Protein AF-A0A9P1KJC8-F1 (afdb_monomer)

pLDDT: mean 71.9, std 10.65, range [42.34, 86.94]

Foldseek 3Di:
DDADPPPRDDDDVCVVVVVVVVVVVQVVQWDWDDDPPDIDTDGNPDPDDDDD

Structure (mmCIF, N/CA/C/O backbone):
data_AF-A0A9P1KJC8-F1
#
_entry.id   AF-A0A9P1KJC8-F1
#
loop_
_atom_site.group_PDB
_atom_site.id
_atom_site.type_symbol
_atom_site.label_atom_id
_atom_site.label_alt_id
_atom_site.label_comp_id
_atom_site.label_asym_id
_atom_site.label_entity_id
_atom_site.label_seq_id
_atom_site.pdbx_PDB_ins_code
_atom_site.Cartn_x
_atom_site.Cartn_y
_atom_site.Cartn_z
_atom_site.occupancy
_atom_site.B_iso_or_equiv
_atom_site.auth_seq_id
_atom_site.auth_comp_id
_atom_site.auth_asym_id
_atom_site.auth_atom_id
_atom_site.pdbx_PDB_model_num
ATOM 1 N N . MET A 1 1 ? 8.256 -2.706 -15.483 1.00 66.62 1 MET A N 1
ATOM 2 C CA . MET A 1 1 ? 7.059 -2.063 -16.055 1.00 66.62 1 MET A CA 1
ATOM 3 C C . MET A 1 1 ? 5.826 -2.777 -15.509 1.00 66.62 1 MET A C 1
ATOM 5 O O . MET A 1 1 ? 5.897 -4.002 -15.392 1.00 66.62 1 MET A O 1
ATOM 9 N N . PHE A 1 2 ? 4.780 -2.085 -15.057 1.00 65.12 2 PHE A N 1
ATOM 10 C CA . PHE A 1 2 ? 3.463 -2.725 -14.902 1.00 65.12 2 PHE A CA 1
ATOM 11 C C . PHE A 1 2 ? 2.747 -2.632 -16.239 1.00 65.12 2 PHE A C 1
ATOM 13 O O . PHE A 1 2 ? 2.882 -1.624 -16.929 1.00 65.12 2 PHE A O 1
ATOM 20 N N . ARG A 1 3 ? 2.032 -3.686 -16.622 1.00 71.25 3 ARG A N 1
ATOM 21 C CA . ARG A 1 3 ? 1.245 -3.731 -17.851 1.00 71.25 3 ARG A CA 1
ATOM 22 C C . ARG A 1 3 ? -0.160 -4.152 -17.474 1.00 71.25 3 ARG A C 1
ATOM 24 O O . ARG A 1 3 ? -0.327 -5.235 -16.918 1.00 71.25 3 ARG A O 1
ATOM 31 N N . CYS A 1 4 ? -1.139 -3.303 -17.765 1.00 69.69 4 CYS A N 1
ATOM 32 C CA . CYS A 1 4 ? -2.535 -3.659 -17.573 1.00 69.69 4 CYS A CA 1
ATOM 33 C C . CYS A 1 4 ? -2.865 -4.871 -18.466 1.00 69.69 4 CYS A C 1
ATOM 35 O O . CYS A 1 4 ? -2.616 -4.800 -19.673 1.00 69.69 4 CYS A O 1
ATOM 37 N N . PRO A 1 5 ? -3.398 -5.974 -17.915 1.00 74.50 5 PRO A N 1
ATOM 38 C CA . PRO A 1 5 ? -3.723 -7.162 -18.701 1.00 74.50 5 PRO A CA 1
ATOM 39 C C . PRO A 1 5 ? -4.939 -6.957 -19.617 1.00 74.50 5 PRO A C 1
ATOM 41 O O . PRO A 1 5 ? -5.052 -7.654 -20.617 1.00 74.50 5 PRO A O 1
ATOM 44 N N . GLU A 1 6 ? -5.814 -5.992 -19.315 1.00 71.38 6 GLU A N 1
ATOM 45 C CA . GLU A 1 6 ? -7.028 -5.734 -20.101 1.00 71.38 6 GLU A CA 1
ATOM 46 C C . GLU A 1 6 ? -6.796 -4.766 -21.267 1.00 71.38 6 GLU A C 1
ATOM 48 O O . GLU A 1 6 ? -7.271 -5.007 -22.372 1.00 71.38 6 GLU A O 1
ATOM 53 N N . CYS A 1 7 ? -6.047 -3.678 -21.051 1.00 86.06 7 CYS A N 1
ATOM 54 C CA . CYS A 1 7 ? -5.840 -2.639 -22.070 1.00 86.06 7 CYS A CA 1
ATOM 55 C C . CYS A 1 7 ? -4.390 -2.509 -22.555 1.00 86.06 7 CYS A C 1
ATOM 57 O O . CYS A 1 7 ? -4.098 -1.716 -23.447 1.00 86.06 7 CYS A O 1
ATOM 59 N N . GLY A 1 8 ? -3.453 -3.257 -21.969 1.00 83.12 8 GLY A N 1
ATOM 60 C CA . GLY A 1 8 ? -2.052 -3.271 -22.387 1.00 83.12 8 GLY A CA 1
ATOM 61 C C . GLY A 1 8 ? -1.255 -2.010 -22.046 1.00 83.12 8 GLY A C 1
ATOM 62 O O . GLY A 1 8 ? -0.060 -1.986 -22.346 1.00 83.12 8 GLY A O 1
ATOM 63 N N . PHE A 1 9 ? -1.875 -1.005 -21.414 1.00 80.81 9 PHE A N 1
ATOM 64 C CA . PHE A 1 9 ? -1.213 0.226 -20.992 1.00 80.81 9 PHE A CA 1
ATOM 65 C C . PHE A 1 9 ? -0.105 -0.079 -19.989 1.00 80.81 9 PHE A C 1
ATOM 67 O O . PHE A 1 9 ? -0.289 -0.858 -19.048 1.00 80.81 9 PHE A O 1
ATOM 74 N N . THR A 1 10 ? 1.053 0.533 -20.204 1.00 71.94 10 THR A N 1
ATOM 75 C CA . THR A 1 10 ? 2.240 0.282 -19.400 1.00 71.94 10 THR A CA 1
ATOM 76 C C . THR A 1 10 ? 2.635 1.494 -18.596 1.00 71.94 10 THR A C 1
ATOM 78 O O . THR A 1 10 ? 2.967 2.532 -19.163 1.00 71.94 10 THR A O 1
ATOM 81 N N . LEU A 1 11 ? 2.660 1.323 -17.277 1.00 66.31 11 LEU A N 1
ATOM 82 C CA . LEU A 1 11 ? 3.171 2.331 -16.367 1.00 66.31 11 LEU A CA 1
ATOM 83 C C . LEU A 1 11 ? 4.674 2.102 -16.119 1.00 66.31 11 LEU A C 1
ATOM 85 O O . LEU A 1 11 ? 5.121 0.948 -15.959 1.00 66.31 11 LEU A O 1
ATOM 89 N N . PRO A 1 12 ? 5.482 3.181 -16.110 1.00 67.12 12 PRO A N 1
ATOM 90 C CA . PRO A 1 12 ? 6.849 3.104 -15.620 1.00 67.12 12 PRO A CA 1
ATOM 91 C C . PRO A 1 12 ? 6.820 2.594 -14.176 1.00 67.12 12 PRO A C 1
ATOM 93 O O . PRO A 1 12 ? 5.954 2.983 -13.397 1.00 67.12 12 PRO A O 1
ATOM 96 N N . ARG A 1 13 ? 7.753 1.701 -13.808 1.00 58.97 13 ARG A N 1
ATOM 97 C CA . ARG A 1 13 ? 7.796 1.093 -12.454 1.00 58.97 13 ARG A CA 1
ATOM 98 C C . ARG A 1 13 ? 7.926 2.124 -11.353 1.00 58.97 13 ARG A C 1
ATOM 100 O O . ARG A 1 13 ? 7.559 1.833 -10.223 1.00 58.97 13 ARG A O 1
ATOM 107 N N . ASP A 1 14 ? 8.426 3.295 -11.700 1.00 62.56 14 ASP A N 1
ATOM 108 C CA . ASP A 1 14 ? 8.547 4.436 -10.814 1.00 62.56 14 ASP A CA 1
ATOM 109 C C . ASP A 1 14 ? 7.162 4.891 -10.349 1.00 62.56 14 ASP A C 1
ATOM 111 O O . ASP A 1 14 ? 7.025 5.287 -9.204 1.00 62.56 14 ASP A O 1
ATOM 115 N N . TRP A 1 15 ? 6.119 4.753 -11.176 1.00 61.06 15 TRP A N 1
ATOM 116 C CA . TRP A 1 15 ? 4.753 5.131 -10.817 1.00 61.06 15 TRP A CA 1
ATOM 117 C C . TRP A 1 15 ? 4.085 4.098 -9.906 1.00 61.06 15 TRP A C 1
ATOM 119 O O . TRP A 1 15 ? 3.582 4.482 -8.860 1.00 61.06 15 TRP A O 1
ATOM 129 N N . ASP A 1 16 ? 4.143 2.795 -10.209 1.00 64.75 16 A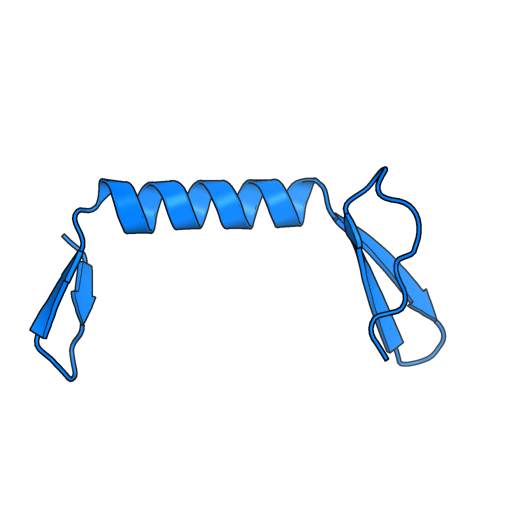SP A N 1
ATOM 130 C CA . ASP A 1 16 ? 3.566 1.768 -9.314 1.00 64.75 16 ASP A CA 1
ATOM 131 C C . ASP A 1 16 ? 4.387 1.577 -8.037 1.00 64.75 16 ASP A C 1
ATOM 133 O O . ASP A 1 16 ? 3.842 1.312 -6.967 1.00 64.75 16 ASP A O 1
ATOM 137 N N . GLY A 1 17 ? 5.709 1.719 -8.139 1.00 72.88 17 GLY A N 1
ATOM 138 C CA . GLY A 1 17 ? 6.624 1.691 -7.007 1.00 72.88 17 GLY A CA 1
ATOM 139 C C . GLY A 1 17 ? 6.417 2.900 -6.103 1.00 72.88 17 GLY A C 1
ATOM 140 O O . GLY A 1 17 ? 6.223 2.725 -4.900 1.00 72.88 17 GLY A O 1
ATOM 141 N N . ALA A 1 18 ? 6.378 4.116 -6.664 1.00 76.69 18 ALA A N 1
ATOM 142 C CA . ALA A 1 18 ? 6.084 5.321 -5.890 1.00 76.69 18 ALA A CA 1
ATOM 143 C C . ALA A 1 18 ? 4.657 5.307 -5.342 1.00 76.69 18 ALA A C 1
ATOM 145 O O . ALA A 1 18 ? 4.462 5.691 -4.195 1.00 76.69 18 ALA A O 1
ATOM 146 N N . PHE A 1 19 ? 3.675 4.816 -6.099 1.00 78.81 19 PHE A N 1
ATOM 147 C CA . PHE A 1 19 ? 2.303 4.666 -5.620 1.00 78.81 19 PH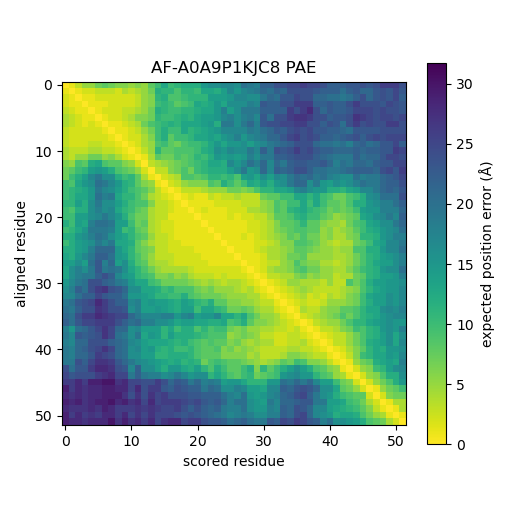E A CA 1
ATOM 148 C C . PHE A 1 19 ? 2.214 3.639 -4.487 1.00 78.81 19 PHE A C 1
ATOM 150 O O . PHE A 1 19 ? 1.560 3.894 -3.480 1.00 78.81 19 PHE A O 1
ATOM 157 N N . GLY A 1 20 ? 2.935 2.521 -4.582 1.00 81.00 20 GLY A N 1
ATOM 158 C CA . GLY A 1 20 ? 3.038 1.538 -3.505 1.00 81.00 20 GLY A CA 1
ATOM 159 C C . GLY A 1 20 ? 3.693 2.104 -2.241 1.00 81.00 20 GLY A C 1
ATOM 160 O O . GLY A 1 20 ? 3.179 1.901 -1.140 1.00 81.00 20 GLY A O 1
ATOM 161 N N . ILE A 1 21 ? 4.787 2.860 -2.386 1.00 79.06 21 ILE A N 1
ATOM 162 C CA . ILE A 1 21 ? 5.454 3.570 -1.278 1.00 79.06 21 ILE A CA 1
ATOM 163 C C . ILE A 1 21 ? 4.505 4.614 -0.673 1.00 79.06 21 ILE A C 1
ATOM 165 O O . ILE A 1 21 ? 4.388 4.703 0.546 1.00 79.06 21 ILE A O 1
ATOM 169 N N . PHE A 1 22 ? 3.794 5.366 -1.512 1.00 79.06 22 PHE A N 1
ATOM 170 C CA . PHE A 1 22 ? 2.825 6.377 -1.103 1.00 79.06 22 PHE A CA 1
ATOM 171 C C . PHE A 1 22 ? 1.655 5.766 -0.323 1.00 79.06 22 PHE A C 1
ATOM 173 O O . PHE A 1 22 ? 1.354 6.217 0.779 1.00 79.06 22 PHE A O 1
ATOM 180 N N . LEU A 1 23 ? 1.041 4.692 -0.829 1.00 83.88 23 LEU A N 1
ATOM 181 C CA . LEU A 1 23 ? -0.019 3.962 -0.130 1.00 83.88 23 LEU A CA 1
ATOM 182 C C . LEU A 1 23 ? 0.470 3.359 1.190 1.00 83.88 23 LEU A C 1
ATOM 184 O O . LEU A 1 23 ? -0.263 3.378 2.181 1.00 83.88 23 LEU A O 1
ATOM 188 N N . LYS A 1 24 ? 1.707 2.849 1.227 1.00 84.50 24 LYS A N 1
ATOM 189 C CA . LYS A 1 24 ? 2.319 2.365 2.467 1.00 84.50 24 LYS A CA 1
ATOM 190 C C . LYS A 1 24 ? 2.498 3.499 3.477 1.00 84.50 24 LYS A C 1
ATOM 192 O O . LYS A 1 24 ? 2.0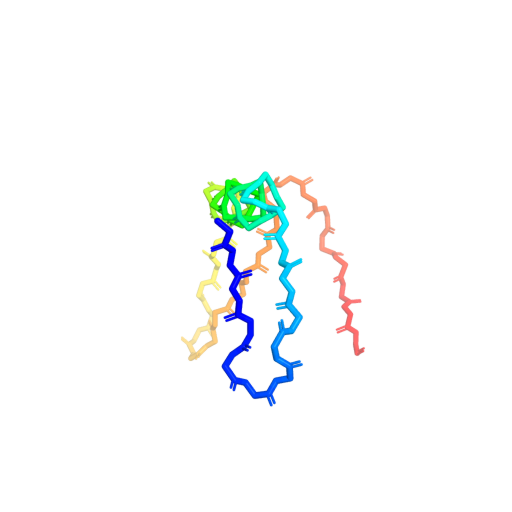66 3.348 4.611 1.00 84.50 24 LYS A O 1
ATOM 197 N N . ALA A 1 25 ? 3.037 4.643 3.059 1.00 80.94 25 ALA A N 1
ATOM 198 C CA . ALA A 1 25 ? 3.194 5.813 3.920 1.00 80.94 25 ALA A CA 1
ATOM 199 C C . ALA 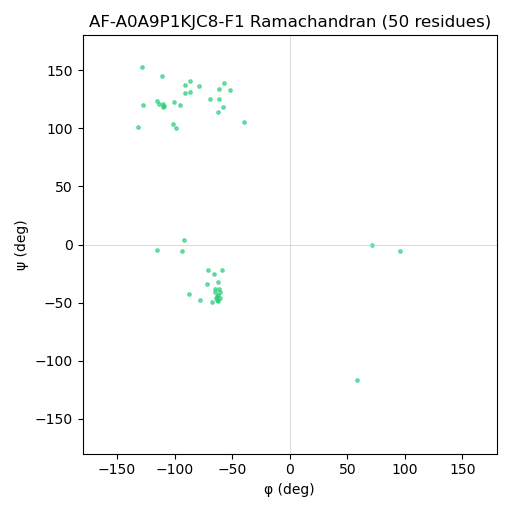A 1 25 ? 1.846 6.330 4.454 1.00 80.94 25 ALA A C 1
ATOM 201 O O . ALA A 1 25 ? 1.739 6.653 5.637 1.00 80.94 25 ALA A O 1
ATOM 202 N N . LEU A 1 26 ? 0.802 6.355 3.614 1.00 81.06 26 LEU A N 1
ATOM 203 C CA . LEU A 1 26 ? -0.558 6.703 4.034 1.00 81.06 26 LEU A CA 1
ATOM 204 C C . LEU A 1 26 ? -1.084 5.736 5.096 1.00 81.06 26 LEU A C 1
ATOM 206 O O . LEU A 1 26 ? -1.625 6.184 6.103 1.00 81.06 26 LEU A O 1
ATOM 210 N N . ARG A 1 27 ? -0.913 4.425 4.892 1.00 82.94 27 ARG A N 1
ATOM 211 C CA . ARG A 1 27 ? -1.335 3.399 5.853 1.00 82.94 27 ARG A CA 1
ATOM 212 C C . ARG A 1 27 ? -0.568 3.503 7.170 1.00 82.94 27 ARG A C 1
ATOM 214 O O . ARG A 1 27 ? -1.198 3.465 8.220 1.00 82.94 27 ARG A O 1
ATOM 221 N N . ASP A 1 28 ? 0.752 3.657 7.112 1.00 83.31 28 ASP A N 1
ATOM 222 C CA . ASP A 1 28 ? 1.620 3.757 8.293 1.00 83.31 28 ASP A CA 1
ATOM 223 C C . ASP A 1 28 ? 1.339 5.046 9.096 1.00 83.31 28 ASP A C 1
ATOM 225 O O . ASP A 1 28 ? 1.536 5.082 10.308 1.00 83.31 28 ASP A O 1
ATOM 229 N N . THR A 1 29 ? 0.822 6.091 8.438 1.00 79.44 29 THR A N 1
ATOM 230 C CA . THR A 1 29 ? 0.427 7.371 9.063 1.00 79.44 29 THR A CA 1
ATOM 231 C C . THR A 1 29 ? -1.059 7.414 9.444 1.00 79.44 29 THR A C 1
ATOM 233 O O . THR A 1 29 ? -1.522 8.384 10.046 1.00 79.44 29 THR A O 1
ATOM 236 N N . ALA A 1 30 ? -1.853 6.402 9.099 1.00 81.50 30 ALA A N 1
ATOM 237 C CA . ALA A 1 30 ? -3.278 6.410 9.392 1.00 81.50 30 ALA A CA 1
ATOM 238 C C . ALA A 1 30 ? -3.558 6.039 10.859 1.00 81.50 30 ALA A C 1
ATOM 240 O O . ALA A 1 30 ? -3.014 5.074 11.391 1.00 81.50 30 ALA A O 1
ATOM 241 N N . SER A 1 31 ? -4.459 6.774 11.511 1.00 77.19 31 SER A N 1
ATOM 242 C CA . SER A 1 31 ? -5.086 6.381 12.768 1.00 77.19 31 SER A CA 1
ATOM 243 C C . SER A 1 31 ? -6.375 5.613 12.480 1.00 77.19 31 SER A C 1
ATOM 245 O O . SER A 1 31 ? -7.222 6.042 11.694 1.00 77.19 31 SER A O 1
ATOM 247 N N . VAL A 1 32 ? -6.520 4.451 13.117 1.00 75.62 32 VAL A N 1
ATOM 248 C CA . VAL A 1 32 ? -7.719 3.616 13.010 1.00 75.62 32 VAL A CA 1
ATOM 249 C C . VAL A 1 32 ? -8.460 3.667 14.337 1.00 75.62 32 VAL A C 1
ATOM 251 O O . VAL A 1 32 ? -7.923 3.261 15.365 1.00 75.62 32 VAL A O 1
ATOM 254 N N . THR A 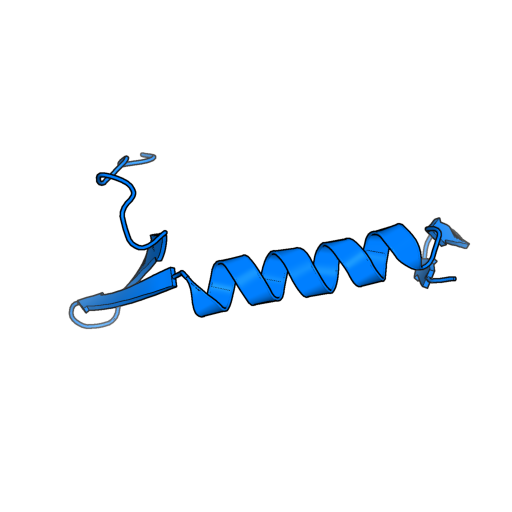1 33 ? -9.692 4.170 14.323 1.00 78.50 33 THR A N 1
ATOM 255 C CA . THR A 1 33 ? -10.594 4.123 15.481 1.00 78.50 33 THR A CA 1
ATOM 256 C C . THR A 1 33 ? -11.727 3.157 15.181 1.00 78.50 33 THR A C 1
ATOM 258 O O . THR A 1 33 ? -12.473 3.352 14.222 1.00 78.50 33 THR A O 1
ATOM 261 N N . LEU A 1 34 ? -11.867 2.117 16.000 1.00 79.50 34 LEU A N 1
ATOM 262 C CA . LEU A 1 34 ? -13.007 1.208 15.925 1.00 79.50 34 LEU A CA 1
ATOM 263 C C . LEU A 1 34 ? -14.158 1.768 16.763 1.00 79.50 34 LEU A C 1
ATOM 265 O O . LEU A 1 34 ? -13.969 2.173 17.908 1.00 79.50 34 LEU A O 1
ATOM 2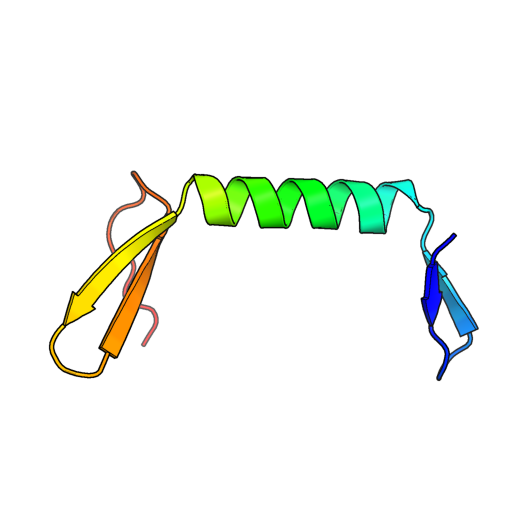69 N N . THR A 1 35 ? -15.356 1.824 16.192 1.00 79.19 35 THR A N 1
ATOM 270 C CA . THR A 1 35 ? -16.582 2.260 16.871 1.00 79.19 35 THR A CA 1
ATOM 271 C C . THR A 1 35 ? -17.674 1.235 16.594 1.00 79.19 35 THR A C 1
ATOM 273 O O . THR A 1 35 ? -18.248 1.210 15.506 1.00 79.19 35 THR A O 1
ATOM 276 N N . GLY A 1 36 ? -17.938 0.356 17.566 1.00 83.31 36 GLY A N 1
ATOM 277 C CA . GLY A 1 36 ? -18.859 -0.770 17.391 1.00 83.31 36 GLY A CA 1
ATOM 278 C C . GLY A 1 36 ? -18.411 -1.684 16.246 1.00 83.31 36 GLY A C 1
ATOM 279 O O . GLY A 1 36 ? -17.323 -2.250 16.297 1.00 83.31 36 GLY A O 1
ATOM 280 N N . ASN A 1 37 ? -19.234 -1.779 15.199 1.00 86.94 37 ASN A N 1
ATOM 281 C CA . ASN A 1 37 ? -18.962 -2.568 13.991 1.00 86.94 37 ASN A CA 1
ATOM 282 C C . ASN A 1 37 ? -18.271 -1.777 12.862 1.00 86.94 37 ASN A C 1
ATOM 284 O O . ASN A 1 37 ? -18.073 -2.321 11.776 1.00 86.94 37 ASN A O 1
ATOM 288 N N . SER A 1 38 ? -17.907 -0.515 13.093 1.00 73.75 38 SER A N 1
ATOM 289 C CA . SER A 1 38 ? -17.303 0.360 12.084 1.00 73.75 38 SER A CA 1
ATOM 290 C C . SER A 1 38 ? -15.837 0.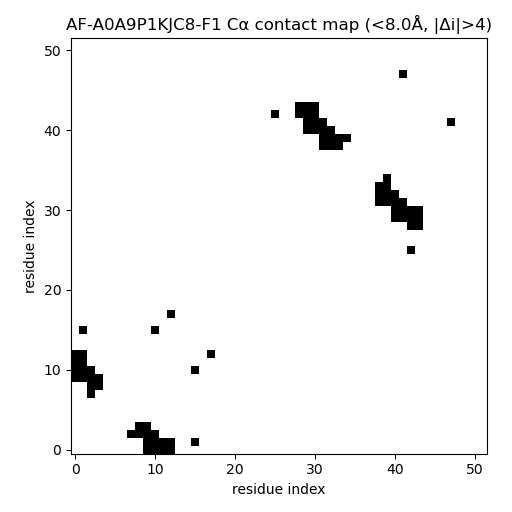647 12.398 1.00 73.75 38 SER A C 1
ATOM 292 O O . SER A 1 38 ? -15.463 0.808 13.559 1.00 73.75 38 SER A O 1
ATOM 294 N N . ALA A 1 39 ? -15.007 0.776 11.361 1.00 75.69 39 ALA A N 1
ATOM 295 C CA . ALA A 1 39 ? -13.632 1.255 11.475 1.00 75.69 39 ALA A CA 1
ATOM 296 C C . ALA A 1 39 ? -13.491 2.588 10.733 1.00 75.69 39 ALA A C 1
ATOM 298 O O . ALA A 1 39 ? -13.784 2.682 9.543 1.00 75.69 39 ALA A O 1
ATOM 299 N N . ILE A 1 40 ? -13.044 3.618 11.445 1.00 76.56 40 ILE A N 1
ATOM 300 C CA . ILE A 1 40 ? -12.763 4.940 10.890 1.00 76.56 40 ILE A CA 1
ATOM 301 C C . ILE A 1 40 ? -11.255 5.034 10.692 1.00 76.56 40 ILE A C 1
ATOM 303 O O . ILE A 1 40 ? -10.501 4.880 11.652 1.00 76.56 40 ILE A O 1
ATOM 307 N N . VAL A 1 41 ? -10.827 5.291 9.457 1.00 75.31 41 VAL A N 1
ATOM 308 C CA . VAL A 1 41 ? -9.419 5.483 9.096 1.00 75.31 41 VAL A CA 1
ATOM 309 C C . VAL A 1 41 ? -9.214 6.957 8.766 1.00 75.31 41 VAL A C 1
ATOM 311 O O . VAL A 1 41 ? -9.847 7.477 7.849 1.00 75.31 41 VAL A O 1
ATOM 314 N N . ALA A 1 42 ? -8.353 7.640 9.515 1.00 73.88 42 ALA A N 1
ATOM 315 C CA . ALA A 1 42 ? -8.020 9.045 9.294 1.00 73.88 42 ALA A CA 1
ATOM 316 C C . ALA A 1 42 ? -6.503 9.222 9.213 1.00 73.88 42 ALA A C 1
ATOM 318 O O . ALA A 1 42 ? -5.756 8.452 9.798 1.00 73.88 42 ALA A O 1
ATOM 319 N N . LEU A 1 43 ? -6.019 10.244 8.509 1.00 69.00 43 LEU A N 1
ATOM 320 C CA . LEU A 1 43 ? -4.598 10.595 8.561 1.00 69.00 43 LEU A CA 1
ATOM 321 C C . LEU A 1 43 ? -4.269 11.168 9.941 1.00 69.00 43 LEU A C 1
ATOM 323 O O . LEU A 1 43 ? -4.907 12.130 10.380 1.00 69.00 43 LEU A O 1
ATOM 327 N N . SER A 1 44 ? -3.280 10.587 10.622 1.00 64.69 44 SER A N 1
ATOM 328 C CA . SER A 1 44 ? -2.826 11.066 11.927 1.00 64.69 44 SER A CA 1
ATOM 329 C C . SER A 1 44 ? -2.382 12.527 11.809 1.00 64.69 44 SER A C 1
ATOM 331 O O . SER A 1 44 ? -1.501 12.860 11.021 1.00 64.69 44 SER A O 1
ATOM 333 N N . GLY A 1 45 ? -3.053 13.417 12.546 1.00 61.28 45 GLY A N 1
ATOM 334 C CA . GLY A 1 45 ? -2.781 14.858 12.546 1.00 61.28 45 GLY A CA 1
ATOM 335 C C . GLY A 1 45 ? -3.646 15.717 11.614 1.00 61.28 45 GLY A C 1
ATOM 336 O O . GLY A 1 45 ? -3.562 16.940 11.705 1.00 61.28 45 GLY A O 1
ATOM 337 N N . ASN A 1 46 ? -4.514 15.143 10.769 1.00 56.88 46 ASN A N 1
ATOM 338 C CA . ASN A 1 46 ? -5.476 15.936 9.995 1.00 56.88 46 ASN A CA 1
ATOM 339 C C . ASN A 1 46 ? -6.831 16.004 10.710 1.00 56.88 46 ASN A C 1
ATOM 341 O O . ASN A 1 46 ? -7.470 14.988 10.986 1.00 56.88 46 ASN A O 1
ATOM 345 N N . ASN A 1 47 ? -7.255 17.230 11.025 1.00 56.59 47 ASN A N 1
ATOM 346 C CA . ASN A 1 47 ? -8.549 17.517 11.630 1.00 56.59 47 ASN A CA 1
ATOM 347 C C . ASN A 1 47 ? -9.674 16.866 10.819 1.00 56.59 47 ASN A C 1
ATOM 349 O O . ASN A 1 47 ? -9.720 16.986 9.595 1.00 56.59 47 ASN A O 1
ATOM 353 N N . ARG A 1 48 ? -10.582 16.202 11.540 1.00 54.44 48 ARG A N 1
ATOM 354 C CA . ARG A 1 48 ? -11.796 15.549 11.038 1.00 54.44 48 ARG A CA 1
ATOM 355 C C . ARG A 1 48 ? -12.463 16.404 9.955 1.00 54.44 48 ARG A C 1
ATOM 357 O O . ARG A 1 48 ? -13.100 17.408 10.264 1.00 54.44 48 ARG A O 1
ATOM 364 N N . LYS A 1 49 ? -12.339 16.004 8.691 1.00 54.59 49 LYS A N 1
ATOM 365 C CA . LYS A 1 49 ? -13.201 16.501 7.619 1.00 54.59 49 LYS A CA 1
ATOM 366 C C . LYS A 1 49 ? -14.235 15.424 7.350 1.00 54.59 49 LYS A C 1
ATOM 368 O O . LYS A 1 49 ? -13.928 14.392 6.765 1.00 54.59 49 LYS A O 1
ATOM 373 N N . ASN A 1 50 ? -15.445 15.673 7.838 1.00 50.03 50 ASN A N 1
ATOM 374 C CA . ASN A 1 50 ? -16.620 14.903 7.467 1.00 50.03 50 ASN A CA 1
ATOM 375 C C . ASN A 1 50 ? -16.824 15.106 5.963 1.00 50.03 50 ASN A C 1
ATOM 377 O O . ASN A 1 50 ? -17.076 16.230 5.529 1.00 50.03 50 ASN 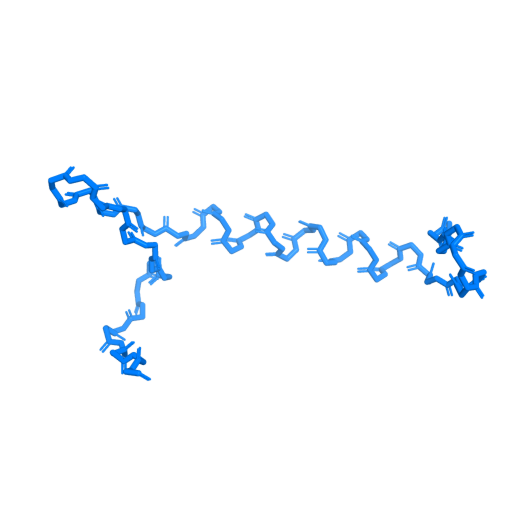A O 1
ATOM 381 N N . VAL A 1 51 ? -16.665 14.046 5.179 1.00 47.31 51 VAL A N 1
ATOM 382 C CA . VAL A 1 51 ? -17.127 14.021 3.792 1.00 47.31 51 VAL A CA 1
ATOM 383 C C . VAL A 1 51 ? -18.454 13.280 3.841 1.00 47.31 51 VAL A C 1
ATOM 385 O O . VAL A 1 51 ? -18.470 12.069 4.055 1.00 47.31 51 VAL A O 1
ATOM 388 N N . ALA A 1 52 ? -19.532 14.065 3.821 1.00 42.34 52 ALA A N 1
ATOM 389 C CA . ALA A 1 52 ? -20.904 13.582 3.720 1.00 42.34 52 ALA A CA 1
ATOM 390 C C . ALA A 1 52 ? -21.164 12.975 2.337 1.00 42.34 52 ALA A C 1
ATOM 392 O O . ALA A 1 52 ? -20.531 13.457 1.367 1.00 42.34 52 ALA A O 1
#

Sequence (52 aa):
MFRCPECGFTLPRDWDGAFGIFLKALRDTASVTLTGNSAIVALSGNNRKNVA

Radius of gyration: 16.07 Å; Cα contacts (8 Å, |Δi|>4): 39; chains: 1; bounding box: 30×25×40 Å

Mean predicted aligned error: 12.66 Å

Solvent-accessible surface area (backbone atoms only — not comparable to full-atom values): 3324 Å² total; per-residue (Å²): 106,49,61,43,88,88,79,62,54,67,46,58,47,67,56,61,49,49,47,50,51,48,52,47,52,51,57,77,43,39,40,76,48,77,55,91,96,44,78,46,78,42,57,65,91,60,78,89,73,88,81,128

Organism: NCBI:txid376219

Nearest PDB structures (foldseek):
  1np6-assembly1_B  TM=2.941E-01  e=6.629E+00  Escherichia coli
  1u5t-assembly1_B  TM=3.497E-01  e=9.989E+00  Saccharomyces cerevisiae

Secondary structure (DSS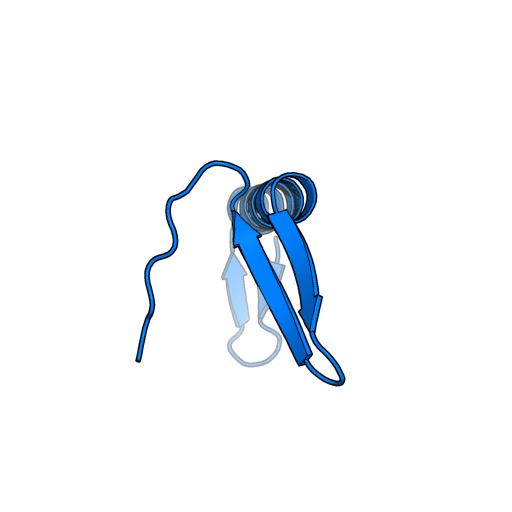P, 8-state):
-EE-TTT--EE-HHHHHHHHHHHHHHHHTEEEEEETTEEEEEETTS------